Protein AF-A0A419YAN1-F1 (afdb_monomer)

Secondary structure (DSSP, 8-state):
--TTTTS-----HHHHHHHHHHHHHHHHHHHHHHTT-HHHHHHHHHHHHHHHHHHHHHIIIIIS--SSPPPGGG-STT----S--TT-HHHHHTSPP-PPPP------PPPP-

Structure (mmCIF, N/CA/C/O backbone):
data_AF-A0A419YAN1-F1
#
_entry.id   AF-A0A419YAN1-F1
#
loop_
_atom_site.group_PDB
_atom_site.id
_atom_site.type_symbol
_atom_site.label_atom_id
_atom_site.label_alt_id
_atom_site.label_comp_id
_atom_site.label_asym_id
_atom_site.label_entity_id
_atom_site.label_seq_id
_atom_site.pdbx_PDB_ins_code
_atom_site.Cartn_x
_atom_site.Cartn_y
_atom_site.Cartn_z
_atom_site.occupancy
_atom_site.B_iso_or_equiv
_atom_site.auth_seq_id
_atom_site.auth_comp_id
_atom_site.auth_asym_id
_atom_site.auth_atom_id
_atom_site.pdbx_PDB_model_num
ATOM 1 N N . MET A 1 1 ? 15.108 23.636 -4.652 1.00 39.22 1 MET A N 1
ATOM 2 C CA . MET A 1 1 ? 15.690 22.361 -5.129 1.00 39.22 1 MET A CA 1
ATOM 3 C C . MET A 1 1 ? 15.523 21.361 -3.993 1.00 39.22 1 MET A C 1
ATOM 5 O O . MET A 1 1 ? 15.936 21.686 -2.890 1.00 39.22 1 MET A O 1
ATOM 9 N N . SER A 1 2 ? 14.815 20.240 -4.183 1.00 49.81 2 SER A N 1
ATOM 10 C CA . SER A 1 2 ? 14.703 19.228 -3.114 1.00 49.81 2 SER A CA 1
ATOM 11 C C . SER A 1 2 ? 16.080 18.613 -2.871 1.00 49.81 2 SER A C 1
ATOM 13 O O . SER A 1 2 ? 16.741 18.248 -3.840 1.00 49.81 2 SER A O 1
ATOM 15 N N . ALA A 1 3 ? 16.489 18.455 -1.612 1.00 51.53 3 ALA A N 1
ATOM 16 C CA . ALA A 1 3 ? 17.796 17.920 -1.199 1.00 51.53 3 ALA A CA 1
ATOM 17 C C . ALA A 1 3 ? 18.098 16.473 -1.675 1.00 51.53 3 ALA A C 1
ATOM 19 O O . ALA A 1 3 ? 19.141 15.914 -1.355 1.00 51.53 3 ALA A O 1
ATOM 20 N N . HIS A 1 4 ? 17.196 15.858 -2.449 1.00 54.41 4 HIS A N 1
ATOM 21 C CA . HIS A 1 4 ? 17.260 14.479 -2.941 1.00 54.41 4 HIS A CA 1
ATOM 22 C C . HIS A 1 4 ? 16.976 14.356 -4.450 1.00 54.41 4 HIS A C 1
ATOM 24 O O . HIS A 1 4 ? 16.556 13.295 -4.907 1.00 54.41 4 HIS A O 1
ATOM 30 N N . GLY A 1 5 ? 17.166 15.428 -5.233 1.00 53.62 5 GLY A N 1
ATOM 31 C CA . GLY A 1 5 ? 16.824 15.459 -6.666 1.00 53.62 5 GLY A CA 1
ATOM 32 C C . GLY A 1 5 ? 17.448 14.335 -7.511 1.00 53.62 5 GLY A C 1
ATOM 33 O O . GLY A 1 5 ? 16.856 13.915 -8.506 1.00 53.62 5 GLY A O 1
ATOM 34 N N . ASP A 1 6 ? 18.582 13.789 -7.069 1.00 62.28 6 ASP A N 1
ATOM 35 C CA . ASP A 1 6 ? 19.368 12.820 -7.836 1.00 62.28 6 ASP A CA 1
ATOM 36 C C . ASP A 1 6 ? 19.165 11.353 -7.440 1.00 62.28 6 ASP A C 1
ATOM 38 O O . ASP A 1 6 ? 19.697 10.463 -8.112 1.00 62.28 6 ASP A O 1
ATOM 42 N N . HIS A 1 7 ? 18.345 11.060 -6.427 1.00 70.56 7 HIS A N 1
ATOM 43 C CA . HIS A 1 7 ? 18.064 9.684 -6.018 1.00 70.56 7 HIS A CA 1
ATOM 44 C C . HIS A 1 7 ? 16.669 9.233 -6.458 1.00 70.56 7 HIS A C 1
ATOM 46 O O . HIS A 1 7 ? 15.656 9.881 -6.203 1.00 70.56 7 HIS A O 1
ATOM 52 N N . ASP A 1 8 ? 16.597 8.078 -7.122 1.00 79.38 8 ASP A N 1
ATOM 53 C CA . ASP A 1 8 ? 15.321 7.429 -7.433 1.00 79.38 8 ASP A CA 1
ATOM 54 C C . ASP A 1 8 ? 14.769 6.718 -6.187 1.00 79.38 8 ASP A C 1
ATOM 56 O O . ASP A 1 8 ? 14.869 5.499 -6.031 1.00 79.38 8 ASP A O 1
ATOM 60 N N . MET A 1 9 ? 14.163 7.509 -5.305 1.00 67.00 9 MET A N 1
ATOM 61 C CA . MET A 1 9 ? 13.691 7.112 -3.973 1.00 67.00 9 MET A CA 1
ATOM 62 C C . MET A 1 9 ? 12.421 6.237 -3.977 1.00 67.00 9 MET A C 1
ATOM 64 O O . MET A 1 9 ? 11.799 6.030 -2.942 1.00 67.00 9 MET A O 1
ATOM 68 N N . GLY A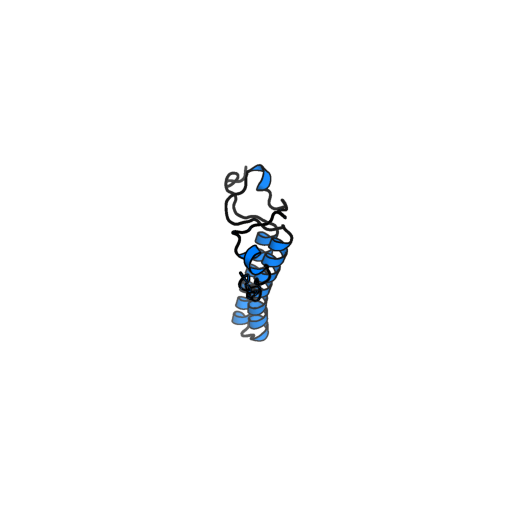 1 10 ? 11.977 5.718 -5.129 1.00 71.88 10 GLY A N 1
ATOM 69 C CA . GLY A 1 10 ? 10.797 4.840 -5.183 1.00 71.88 10 GLY A CA 1
ATOM 70 C C . GLY A 1 10 ? 9.464 5.535 -4.890 1.00 71.88 10 GLY A C 1
ATOM 71 O O . GLY A 1 10 ? 8.442 4.859 -4.763 1.00 71.88 10 GLY A O 1
ATOM 72 N N . HIS A 1 11 ? 9.453 6.871 -4.864 1.00 87.62 11 HIS A N 1
ATOM 73 C CA . HIS A 1 11 ? 8.251 7.698 -4.873 1.00 87.62 11 HIS A CA 1
ATOM 74 C C . HIS A 1 11 ? 7.456 7.406 -6.144 1.00 87.62 11 HIS A C 1
ATOM 76 O O . HIS A 1 11 ? 7.713 7.968 -7.201 1.00 87.62 11 HIS A O 1
ATOM 82 N N . THR A 1 12 ? 6.518 6.478 -6.054 1.00 94.38 12 THR A N 1
ATOM 83 C CA . THR A 1 12 ? 5.585 6.092 -7.113 1.00 94.38 12 THR A CA 1
ATOM 84 C C . THR A 1 12 ? 4.176 6.239 -6.563 1.00 94.38 12 THR A C 1
ATOM 86 O O . THR A 1 12 ? 4.005 6.276 -5.343 1.00 94.38 12 THR A O 1
ATOM 89 N N . VAL A 1 13 ? 3.160 6.319 -7.421 1.00 96.19 13 VAL A N 1
ATOM 90 C CA . VAL A 1 13 ? 1.763 6.309 -6.953 1.00 96.19 13 VAL A CA 1
ATOM 91 C C . VAL A 1 13 ? 1.507 5.060 -6.100 1.00 96.19 13 VAL A C 1
ATOM 93 O O . VAL A 1 13 ? 1.024 5.186 -4.980 1.00 96.19 13 VAL A O 1
ATOM 96 N N . ALA A 1 14 ? 1.931 3.877 -6.564 1.00 96.12 14 ALA A N 1
ATOM 97 C CA . ALA A 1 14 ? 1.804 2.630 -5.807 1.00 96.12 14 ALA A CA 1
ATOM 98 C C . ALA A 1 14 ? 2.497 2.689 -4.432 1.00 96.12 14 ALA A C 1
ATOM 100 O O . ALA A 1 14 ? 1.923 2.255 -3.431 1.00 96.12 14 ALA A O 1
ATOM 101 N N . GLY A 1 15 ? 3.713 3.245 -4.384 1.00 94.38 15 GLY A N 1
ATOM 102 C CA . GLY A 1 15 ? 4.490 3.398 -3.155 1.00 94.38 15 GLY A CA 1
ATOM 103 C C . GLY A 1 15 ? 3.836 4.354 -2.159 1.00 94.38 15 GLY A C 1
ATOM 104 O O . GLY A 1 15 ? 3.654 3.991 -1.003 1.00 94.38 15 GLY A O 1
ATOM 105 N N . TRP A 1 16 ? 3.415 5.543 -2.601 1.00 96.31 16 TRP A N 1
ATOM 106 C CA . TRP A 1 16 ? 2.752 6.521 -1.731 1.00 96.31 16 TRP A CA 1
ATOM 107 C C . TRP A 1 16 ? 1.410 6.020 -1.199 1.00 96.31 16 TRP A C 1
ATOM 109 O O . TRP A 1 16 ? 1.136 6.175 -0.010 1.00 96.31 16 TRP A O 1
ATOM 119 N N . THR A 1 17 ? 0.598 5.381 -2.046 1.00 97.12 17 THR A N 1
ATOM 120 C CA . THR A 1 17 ? -0.660 4.764 -1.611 1.00 97.12 17 THR A CA 1
ATOM 121 C C . THR A 1 17 ? -0.406 3.664 -0.581 1.00 97.12 17 THR A C 1
ATOM 123 O O . THR A 1 17 ? -1.072 3.637 0.450 1.00 97.12 17 THR A O 1
ATOM 126 N N . GLY A 1 18 ? 0.588 2.804 -0.818 1.00 96.62 18 GLY A N 1
ATOM 127 C CA . GLY A 1 18 ? 0.983 1.756 0.125 1.00 96.62 18 GLY A CA 1
ATOM 128 C C . GLY A 1 18 ? 1.417 2.296 1.476 1.00 96.62 18 GLY A C 1
ATOM 129 O O . GLY A 1 18 ? 0.921 1.845 2.503 1.00 96.62 18 GLY A O 1
ATOM 130 N N . SER A 1 19 ? 2.294 3.301 1.479 1.00 96.75 19 SER A N 1
ATOM 131 C CA . SER A 1 19 ? 2.759 3.943 2.709 1.00 96.75 19 SER A CA 1
ATOM 132 C C . SER A 1 19 ? 1.615 4.589 3.484 1.00 96.75 19 SER A C 1
ATOM 134 O O . SER A 1 19 ? 1.531 4.407 4.694 1.00 96.75 19 SER A O 1
ATOM 136 N N . ALA A 1 20 ? 0.704 5.297 2.808 1.00 97.75 20 ALA A N 1
ATOM 137 C CA . ALA A 1 20 ? -0.454 5.903 3.461 1.00 97.75 20 ALA A CA 1
ATOM 138 C C . ALA A 1 20 ? -1.358 4.844 4.113 1.00 97.75 20 ALA A C 1
ATOM 140 O O . ALA A 1 20 ? -1.726 4.979 5.278 1.00 97.75 20 ALA A O 1
ATOM 141 N N . LEU A 1 21 ? -1.662 3.759 3.395 1.00 98.44 21 LEU A N 1
ATOM 142 C CA . LEU A 1 21 ? -2.462 2.655 3.928 1.00 98.44 21 LEU A CA 1
ATOM 143 C C . LEU A 1 21 ? -1.743 1.908 5.060 1.00 98.44 21 LEU A C 1
ATOM 145 O O . LEU A 1 21 ? -2.383 1.538 6.038 1.00 98.44 21 LEU A O 1
ATOM 149 N N . GLY A 1 22 ? -0.425 1.725 4.967 1.00 98.31 22 GLY A N 1
ATOM 150 C CA . GLY A 1 22 ? 0.384 1.112 6.021 1.00 98.31 22 GLY A CA 1
ATOM 151 C C . GLY A 1 22 ? 0.425 1.952 7.299 1.00 98.31 22 GLY A C 1
ATOM 152 O O . GLY A 1 22 ? 0.282 1.411 8.394 1.00 98.31 22 GLY A O 1
ATOM 153 N N . ILE A 1 23 ? 0.543 3.277 7.167 1.00 98.69 23 ILE A N 1
ATOM 154 C CA . ILE A 1 23 ? 0.435 4.213 8.295 1.00 98.69 23 ILE A CA 1
ATOM 155 C C . ILE A 1 23 ? -0.949 4.103 8.933 1.00 98.69 23 ILE A C 1
ATOM 157 O O . ILE A 1 23 ? -1.043 3.944 10.147 1.00 98.69 23 ILE A O 1
ATOM 161 N N . LEU A 1 24 ? -2.020 4.129 8.132 1.00 98.81 24 LEU A N 1
ATOM 162 C CA . LEU A 1 24 ? -3.380 3.953 8.645 1.00 98.81 24 LEU A CA 1
ATOM 163 C C . LEU A 1 24 ? -3.540 2.608 9.362 1.00 98.81 24 LEU A C 1
ATOM 165 O O . LEU A 1 24 ? -4.072 2.584 10.464 1.00 98.81 24 LEU A O 1
ATOM 169 N N . ALA A 1 25 ? -3.017 1.514 8.804 1.00 98.69 25 ALA A N 1
ATOM 170 C CA . ALA A 1 25 ? -3.062 0.196 9.433 1.00 98.69 25 ALA A CA 1
ATOM 171 C C . ALA A 1 25 ? -2.401 0.198 10.820 1.00 98.69 25 ALA A C 1
ATOM 173 O O . ALA A 1 25 ? -3.004 -0.259 11.793 1.00 98.69 25 ALA A O 1
ATOM 174 N N . ALA A 1 26 ? -1.197 0.768 10.928 1.00 98.75 26 ALA A N 1
ATOM 175 C CA . ALA A 1 26 ? -0.473 0.873 12.192 1.00 98.75 26 ALA A CA 1
ATOM 176 C C . ALA A 1 26 ? -1.203 1.765 13.210 1.00 98.75 26 ALA A C 1
ATOM 178 O O . ALA A 1 26 ? -1.347 1.381 14.371 1.00 98.75 26 ALA A O 1
ATOM 179 N N . LEU A 1 27 ? -1.706 2.926 12.776 1.00 98.81 27 LEU A N 1
ATOM 180 C CA . LEU A 1 27 ? -2.457 3.846 13.632 1.00 98.81 27 LEU A CA 1
ATOM 181 C C . LEU A 1 27 ? -3.760 3.215 14.131 1.00 98.81 27 LEU A C 1
ATOM 183 O O . LEU A 1 27 ? -4.064 3.302 15.318 1.00 98.81 27 LEU A O 1
ATOM 187 N N . THR A 1 28 ? -4.511 2.542 13.257 1.00 98.75 28 THR A N 1
ATOM 188 C CA . THR A 1 28 ? -5.750 1.850 13.629 1.00 98.75 28 THR A CA 1
ATOM 189 C C . THR A 1 28 ? -5.472 0.700 14.596 1.00 98.75 28 THR A C 1
ATOM 191 O O . THR A 1 28 ? -6.163 0.582 15.604 1.00 98.75 28 THR A O 1
ATOM 194 N N . ALA A 1 29 ? -4.434 -0.108 14.357 1.00 98.62 29 ALA A N 1
ATOM 195 C CA . ALA A 1 29 ? -4.053 -1.177 15.279 1.00 98.62 29 ALA A CA 1
ATOM 196 C C . ALA A 1 29 ? -3.640 -0.623 16.656 1.00 98.62 29 ALA A C 1
ATOM 198 O O . ALA A 1 29 ? -4.127 -1.098 17.682 1.00 98.62 29 ALA A O 1
ATOM 199 N N . GLY A 1 30 ? -2.806 0.424 16.683 1.00 98.62 30 GLY A N 1
ATOM 200 C CA . GLY A 1 30 ? -2.403 1.105 17.916 1.00 98.62 30 GLY A CA 1
ATOM 201 C C . GLY A 1 30 ? -3.590 1.696 18.679 1.00 98.62 30 GLY A C 1
ATOM 202 O O . GLY A 1 30 ? -3.685 1.534 19.894 1.00 98.62 30 GLY A O 1
ATOM 203 N N . LEU A 1 31 ? -4.547 2.300 17.969 1.00 98.81 31 LEU A N 1
ATOM 204 C CA . LEU A 1 31 ? -5.789 2.795 18.562 1.00 98.81 31 LEU A CA 1
ATOM 205 C C . LEU A 1 31 ? -6.617 1.661 19.181 1.00 98.81 31 LEU A C 1
ATOM 20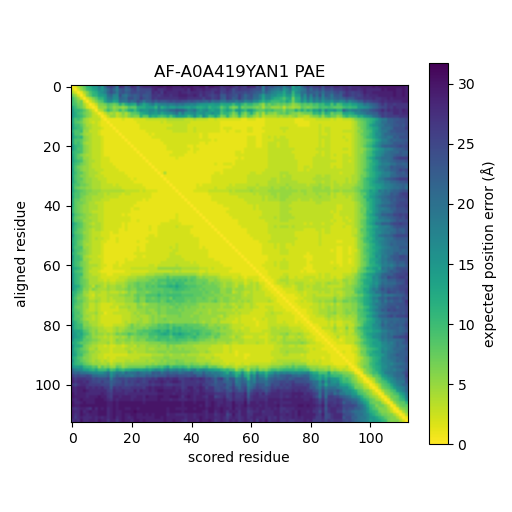7 O O . LEU A 1 31 ? -7.153 1.822 20.274 1.00 98.81 31 LEU A O 1
ATOM 211 N N . GLY A 1 32 ? -6.686 0.500 18.525 1.00 98.69 32 GLY A N 1
ATOM 212 C CA . GLY A 1 32 ? -7.352 -0.683 19.070 1.00 98.69 32 GLY A CA 1
ATOM 213 C C . GLY A 1 32 ? -6.745 -1.155 20.390 1.00 98.69 32 GLY A C 1
ATOM 214 O O . GLY A 1 32 ? -7.489 -1.508 21.302 1.00 98.69 32 GLY A O 1
ATOM 215 N N . LEU A 1 33 ? -5.417 -1.087 20.528 1.00 98.62 33 LEU A N 1
ATOM 216 C CA . LEU A 1 33 ? -4.732 -1.394 21.787 1.00 98.62 33 LEU A CA 1
ATOM 217 C C . LEU A 1 33 ? -5.069 -0.376 22.885 1.00 98.62 33 LEU A C 1
ATOM 219 O O . LEU A 1 33 ? -5.422 -0.780 23.988 1.00 98.62 33 LEU A O 1
ATOM 223 N N . ILE A 1 34 ? -5.014 0.925 22.577 1.00 98.69 34 ILE A N 1
ATOM 224 C CA . ILE A 1 34 ? -5.322 2.005 23.536 1.00 98.69 34 ILE A CA 1
ATOM 225 C C . ILE A 1 34 ? -6.762 1.894 24.053 1.00 98.69 34 ILE A C 1
ATOM 227 O O . ILE A 1 34 ? -7.015 2.094 25.237 1.00 98.69 34 ILE A O 1
ATOM 231 N N . LEU A 1 35 ? -7.704 1.554 23.171 1.00 98.56 35 LEU A N 1
ATOM 232 C CA . LEU A 1 35 ? -9.121 1.414 23.507 1.00 98.56 35 LEU A CA 1
ATOM 233 C C . LEU A 1 35 ? -9.489 0.035 24.080 1.00 98.56 35 LEU A C 1
ATOM 235 O O . LEU A 1 35 ? -10.666 -0.199 24.344 1.00 98.56 35 LEU A O 1
ATOM 239 N N . ALA A 1 36 ? -8.530 -0.892 24.211 1.00 98.19 36 ALA A N 1
ATOM 240 C CA . ALA A 1 36 ? -8.780 -2.302 24.529 1.00 98.19 36 ALA A CA 1
ATOM 241 C C . ALA A 1 36 ? -9.877 -2.941 23.643 1.00 98.19 36 ALA A C 1
ATOM 243 O O . ALA A 1 36 ? -10.682 -3.756 24.091 1.00 98.19 36 ALA A O 1
ATOM 244 N N . SER A 1 37 ? -9.917 -2.561 22.362 1.00 98.56 37 SER A N 1
ATOM 245 C CA . SER A 1 37 ? -10.934 -2.991 21.404 1.00 98.56 37 SER A CA 1
ATOM 246 C C . SER A 1 37 ? -10.369 -3.999 20.409 1.00 98.56 37 SER A C 1
ATOM 248 O O . SER A 1 37 ? -9.636 -3.648 19.480 1.00 98.56 37 SER A O 1
ATOM 250 N N . THR A 1 38 ? -10.781 -5.262 20.552 1.00 98.56 38 THR A N 1
ATOM 251 C CA . THR A 1 38 ? -10.425 -6.337 19.613 1.00 98.56 38 THR A CA 1
ATOM 252 C C . THR A 1 38 ? -10.888 -6.023 18.191 1.00 98.56 38 THR A C 1
ATOM 254 O O . THR A 1 38 ? -10.153 -6.276 17.242 1.00 98.56 38 THR A O 1
ATOM 257 N N . ALA A 1 39 ? -12.072 -5.426 18.025 1.00 98.62 39 ALA A N 1
ATOM 258 C CA . ALA A 1 39 ? -12.610 -5.092 16.707 1.00 98.62 39 ALA A CA 1
ATOM 259 C C . ALA A 1 39 ? -11.737 -4.061 15.971 1.00 98.62 39 ALA A C 1
ATOM 261 O O . ALA A 1 39 ? -11.384 -4.267 14.810 1.00 98.62 39 ALA A O 1
ATOM 262 N N . VAL A 1 40 ? -11.339 -2.979 16.653 1.00 98.56 40 VAL A N 1
ATOM 263 C CA . VAL A 1 40 ? -10.480 -1.937 16.063 1.00 98.56 40 VAL A CA 1
ATOM 264 C C . VAL A 1 40 ? -9.081 -2.487 15.775 1.00 98.56 40 VAL A C 1
ATOM 266 O O . VAL A 1 40 ? -8.521 -2.220 14.712 1.00 98.56 40 VAL A O 1
ATOM 269 N N . LEU A 1 41 ? -8.540 -3.316 16.672 1.00 98.62 41 LEU A N 1
ATOM 270 C CA . LEU A 1 41 ? -7.252 -3.973 16.458 1.00 98.62 41 LEU A CA 1
ATOM 271 C C . LEU A 1 41 ? -7.271 -4.867 15.209 1.00 98.62 41 LEU A C 1
ATOM 273 O O . LEU A 1 41 ? -6.394 -4.744 14.353 1.00 98.62 41 LEU A O 1
ATOM 277 N N . LEU A 1 42 ? -8.285 -5.727 15.071 1.00 98.69 42 LEU A N 1
ATOM 278 C CA . LEU A 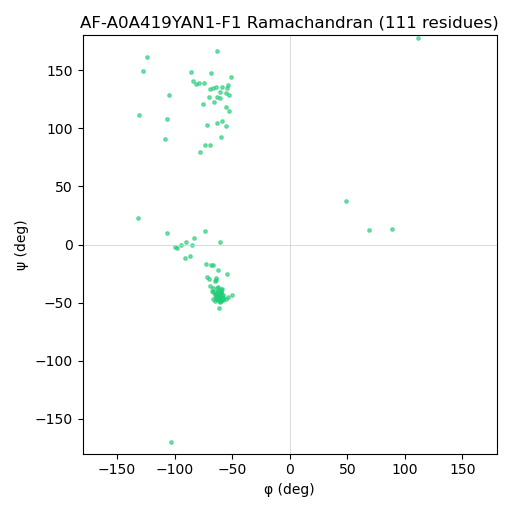1 42 ? -8.438 -6.600 13.905 1.00 98.69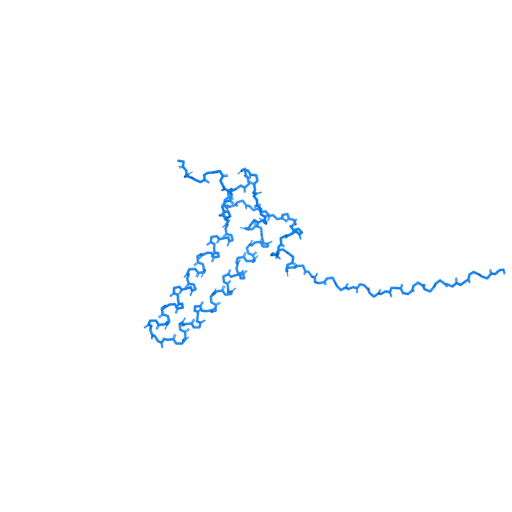 42 LEU A CA 1
ATOM 279 C C . LEU A 1 42 ? -8.623 -5.802 12.610 1.00 98.69 42 LEU A C 1
ATOM 281 O O . LEU A 1 42 ? -8.069 -6.192 11.584 1.00 98.69 42 LEU A O 1
ATOM 285 N N . ALA A 1 43 ? -9.332 -4.669 12.649 1.00 98.56 43 ALA A N 1
ATOM 286 C CA . ALA A 1 43 ? -9.459 -3.784 11.494 1.00 98.56 43 ALA A CA 1
ATOM 287 C C . ALA A 1 43 ? -8.095 -3.232 11.040 1.00 98.56 43 ALA A C 1
ATOM 289 O O . ALA A 1 43 ? -7.780 -3.274 9.851 1.00 98.56 43 ALA A O 1
ATOM 290 N N . GLY A 1 44 ? -7.252 -2.780 11.977 1.00 98.50 44 GLY A N 1
ATOM 291 C CA . GLY A 1 44 ? -5.889 -2.335 11.669 1.00 98.50 44 GLY A CA 1
ATOM 292 C C . GLY A 1 44 ? -5.017 -3.457 11.098 1.00 98.50 44 GLY A C 1
ATOM 293 O O . GLY A 1 44 ? -4.348 -3.271 10.081 1.00 98.50 44 GLY A O 1
ATOM 294 N N . LEU A 1 45 ? -5.086 -4.652 11.693 1.00 98.62 45 LEU A N 1
ATOM 295 C CA . LEU A 1 45 ? -4.362 -5.831 11.209 1.00 98.62 45 LEU A CA 1
ATOM 296 C C . LEU A 1 45 ? -4.813 -6.268 9.811 1.00 98.62 45 LEU A C 1
ATOM 298 O O . LEU A 1 45 ? -3.970 -6.652 9.007 1.00 98.62 45 LEU A O 1
ATOM 302 N N . ALA A 1 46 ? -6.106 -6.178 9.493 1.00 98.56 46 ALA A N 1
ATOM 303 C CA . ALA A 1 46 ? -6.640 -6.483 8.165 1.00 98.56 46 ALA A CA 1
ATOM 304 C C . ALA A 1 46 ? -6.273 -5.418 7.114 1.00 98.56 46 ALA A C 1
ATOM 306 O O . ALA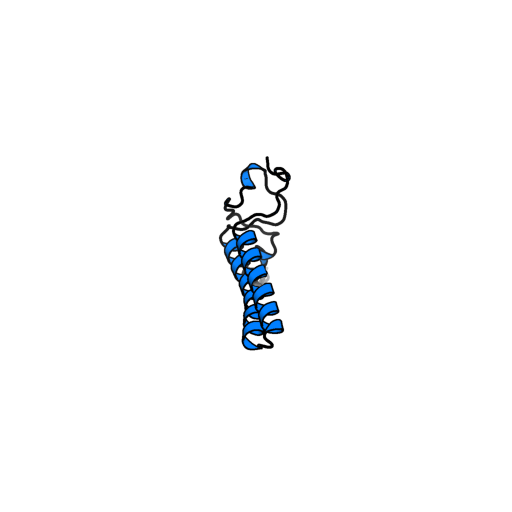 A 1 46 ? -6.128 -5.721 5.924 1.00 98.56 46 ALA A O 1
ATOM 307 N N . LEU A 1 47 ? -6.075 -4.166 7.534 1.00 98.38 47 LEU A N 1
ATOM 308 C CA . LEU A 1 47 ? -5.692 -3.083 6.633 1.00 98.38 47 LEU A CA 1
ATOM 309 C C . LEU A 1 47 ? -4.252 -3.237 6.115 1.00 98.38 47 LEU A C 1
ATOM 311 O O . LEU A 1 47 ? -3.973 -2.863 4.978 1.00 98.38 47 LEU A O 1
ATOM 315 N N . ALA A 1 48 ? -3.353 -3.856 6.885 1.00 98.06 48 ALA A N 1
ATOM 316 C CA . ALA A 1 48 ? -1.967 -4.098 6.474 1.00 98.06 48 ALA A CA 1
ATOM 317 C C . ALA A 1 48 ? -1.819 -4.993 5.215 1.00 98.06 48 ALA A C 1
ATOM 319 O O . ALA A 1 48 ? -1.206 -4.543 4.243 1.00 98.06 48 ALA A O 1
ATOM 320 N N . PRO A 1 49 ? -2.384 -6.218 5.144 1.00 98.44 49 PRO A N 1
ATOM 321 C CA . PRO A 1 49 ? -2.356 -7.009 3.915 1.00 98.44 49 PRO A CA 1
ATOM 322 C C . PRO A 1 49 ? -3.152 -6.337 2.789 1.00 98.44 49 PRO A C 1
ATOM 324 O O . PRO A 1 49 ? -2.754 -6.423 1.629 1.00 98.44 49 PRO A O 1
ATOM 327 N N . THR A 1 50 ? -4.218 -5.596 3.111 1.00 98.31 50 THR A N 1
ATOM 328 C CA . THR A 1 50 ? -4.956 -4.797 2.119 1.00 98.31 50 THR A CA 1
ATOM 329 C C . THR A 1 50 ? -4.058 -3.738 1.472 1.00 98.31 50 THR A C 1
ATOM 331 O O . THR A 1 50 ? -4.071 -3.592 0.251 1.00 98.31 50 THR A O 1
ATOM 334 N N . ALA A 1 51 ? -3.219 -3.050 2.253 1.00 98.12 51 ALA A N 1
ATOM 335 C CA . ALA A 1 51 ? -2.231 -2.103 1.740 1.00 98.12 51 ALA A CA 1
ATOM 336 C C . ALA A 1 51 ? -1.265 -2.778 0.756 1.00 98.12 51 ALA A C 1
ATOM 338 O O . ALA A 1 51 ? -1.053 -2.269 -0.345 1.00 98.12 51 ALA A O 1
ATOM 339 N N . ALA A 1 52 ? -0.744 -3.956 1.116 1.00 97.38 52 ALA A N 1
ATOM 340 C CA . ALA A 1 52 ? 0.140 -4.729 0.247 1.00 97.38 52 ALA A CA 1
ATOM 341 C C . ALA A 1 52 ? -0.546 -5.115 -1.076 1.00 97.38 52 ALA A C 1
ATOM 343 O O . ALA A 1 52 ? 0.047 -4.945 -2.143 1.00 97.38 52 ALA A O 1
ATOM 344 N N . LEU A 1 53 ? -1.805 -5.566 -1.026 1.00 98.25 53 LEU A N 1
ATOM 345 C CA . LEU A 1 53 ? -2.593 -5.902 -2.216 1.00 98.25 53 LEU A CA 1
ATOM 346 C C . LEU A 1 53 ? -2.851 -4.678 -3.102 1.00 98.25 53 LEU A C 1
ATOM 348 O O . LEU A 1 53 ? -2.638 -4.748 -4.311 1.00 98.25 53 LEU A O 1
ATOM 352 N N . VAL A 1 54 ? -3.258 -3.543 -2.526 1.00 98.31 54 VAL A N 1
ATOM 353 C CA . VAL A 1 54 ? -3.489 -2.299 -3.280 1.00 98.31 54 VAL A CA 1
ATOM 354 C C . VAL A 1 54 ? -2.201 -1.828 -3.953 1.00 98.31 54 VAL A C 1
ATOM 356 O O . VAL A 1 54 ? -2.202 -1.532 -5.148 1.00 98.31 54 VAL A O 1
ATOM 359 N N . THR A 1 55 ? -1.082 -1.805 -3.226 1.00 97.06 55 THR A N 1
ATOM 360 C CA . THR A 1 55 ? 0.227 -1.458 -3.792 1.00 97.06 55 THR A CA 1
ATOM 361 C C . THR A 1 55 ? 0.629 -2.410 -4.908 1.00 97.06 55 THR A C 1
ATOM 363 O O . THR A 1 55 ? 1.118 -1.959 -5.944 1.00 97.06 55 THR A O 1
ATOM 366 N N . TRP A 1 56 ? 0.400 -3.710 -4.733 1.00 96.62 56 TRP A N 1
ATOM 367 C CA . TRP A 1 56 ? 0.707 -4.711 -5.746 1.00 96.62 56 TRP A CA 1
ATOM 368 C C . TRP A 1 56 ? -0.132 -4.519 -7.013 1.00 96.62 56 TRP A C 1
ATOM 370 O O . TRP A 1 56 ? 0.429 -4.449 -8.104 1.00 96.62 56 TRP A O 1
ATOM 380 N N . LEU A 1 57 ? -1.446 -4.324 -6.894 1.00 97.50 57 LEU A N 1
ATOM 381 C CA . LEU A 1 57 ? -2.327 -4.059 -8.038 1.00 97.50 57 LEU A CA 1
ATOM 382 C C . LEU A 1 57 ? -1.968 -2.751 -8.758 1.00 97.50 57 LEU A C 1
ATOM 384 O O . LEU A 1 57 ? -1.935 -2.696 -9.990 1.00 97.50 57 LEU A O 1
ATOM 388 N N . LEU A 1 58 ? -1.640 -1.694 -8.011 1.00 96.94 58 LEU A N 1
ATOM 389 C CA . LEU A 1 58 ? -1.142 -0.449 -8.597 1.00 96.94 58 LEU A CA 1
ATOM 390 C C . LEU A 1 58 ? 0.175 -0.683 -9.343 1.00 96.94 58 LEU A C 1
ATOM 392 O O . LEU A 1 58 ? 0.338 -0.214 -10.467 1.00 96.94 58 LEU A O 1
ATOM 396 N N . HIS A 1 59 ? 1.092 -1.458 -8.769 1.00 95.31 59 HIS A N 1
ATOM 397 C CA . HIS A 1 59 ? 2.330 -1.835 -9.438 1.00 95.31 59 HIS A CA 1
ATOM 398 C C . HIS A 1 59 ? 2.067 -2.596 -10.749 1.00 95.31 59 HIS A C 1
ATOM 400 O O . HIS A 1 59 ? 2.592 -2.196 -11.785 1.00 95.31 59 HIS A O 1
ATOM 406 N N . LEU A 1 60 ? 1.188 -3.605 -10.743 1.00 95.00 60 LEU A N 1
ATOM 407 C CA . LEU A 1 60 ? 0.826 -4.379 -11.940 1.00 95.00 60 LEU A CA 1
ATOM 408 C C . LEU A 1 60 ? 0.131 -3.539 -13.024 1.00 95.00 60 LEU A C 1
ATOM 410 O O . LEU A 1 60 ? 0.301 -3.798 -14.212 1.00 95.00 60 LEU A O 1
ATOM 414 N N . THR A 1 61 ? -0.620 -2.503 -12.642 1.00 95.75 61 THR A N 1
ATOM 415 C CA . THR A 1 61 ? -1.246 -1.556 -13.591 1.00 95.75 61 THR A CA 1
ATOM 416 C C . THR A 1 61 ? -0.300 -0.439 -14.060 1.00 95.75 61 THR A C 1
ATOM 418 O O . THR A 1 61 ? -0.700 0.464 -14.810 1.00 95.75 61 THR A O 1
ATOM 421 N N . GLY A 1 62 ? 0.968 -0.529 -13.655 1.00 95.12 62 GLY A N 1
ATOM 422 C CA . GLY A 1 62 ? 2.078 0.305 -14.093 1.00 95.12 62 GLY A CA 1
ATOM 423 C C . GLY A 1 62 ? 2.287 1.577 -13.287 1.00 95.12 62 GLY A C 1
ATOM 424 O O . GLY A 1 62 ? 3.008 2.463 -13.723 1.00 95.12 62 GLY A O 1
ATOM 425 N N . TRP A 1 63 ? 1.657 1.700 -12.122 1.00 96.31 63 TRP A N 1
ATOM 426 C CA . TRP A 1 63 ? 1.826 2.834 -11.208 1.00 96.31 63 TRP A CA 1
ATOM 427 C C . TRP A 1 63 ? 2.944 2.641 -10.180 1.00 96.31 63 TRP A C 1
ATOM 429 O O . TRP A 1 63 ? 3.130 3.490 -9.305 1.00 96.31 63 TRP A O 1
ATOM 439 N N . GLY A 1 64 ? 3.653 1.516 -10.250 1.00 93.69 64 GLY A N 1
ATOM 440 C CA . GLY A 1 64 ? 4.859 1.249 -9.477 1.00 93.69 64 GLY A CA 1
ATOM 441 C C . GLY A 1 64 ? 6.117 1.394 -10.328 1.00 93.69 64 GLY A C 1
ATOM 442 O O . GLY A 1 64 ? 6.070 1.858 -11.463 1.00 93.69 64 GLY A O 1
ATOM 443 N N . LYS A 1 65 ? 7.254 0.970 -9.772 1.00 90.69 65 LYS A N 1
ATOM 444 C CA . LYS A 1 65 ? 8.512 0.844 -10.513 1.00 90.69 65 LYS A CA 1
ATOM 445 C C . LYS A 1 65 ? 9.108 -0.555 -10.339 1.00 90.69 65 LYS A C 1
ATOM 447 O O . LYS A 1 65 ? 8.908 -1.141 -9.270 1.00 90.69 65 LYS A O 1
ATOM 452 N N . PRO A 1 66 ? 9.844 -1.082 -11.331 1.00 88.38 66 PRO A N 1
ATOM 453 C CA . PRO A 1 66 ? 10.642 -2.286 -11.140 1.00 88.38 66 PRO A CA 1
ATOM 454 C C . PRO A 1 66 ? 11.742 -2.070 -10.092 1.00 88.38 66 PRO A C 1
ATOM 456 O O . PRO A 1 66 ? 12.063 -0.946 -9.702 1.00 88.38 66 PRO A O 1
ATOM 459 N N . THR A 1 67 ? 12.337 -3.170 -9.636 1.00 84.31 67 THR A N 1
ATOM 460 C CA . THR A 1 67 ? 13.518 -3.138 -8.768 1.00 84.31 67 THR A CA 1
ATOM 461 C C . THR A 1 67 ? 14.683 -2.444 -9.475 1.00 84.31 67 THR A C 1
ATOM 463 O O . THR A 1 67 ? 15.007 -2.801 -10.606 1.00 84.31 67 THR A O 1
ATOM 466 N N . GLY A 1 68 ? 15.330 -1.499 -8.790 1.00 84.50 68 GLY A N 1
ATOM 467 C CA . GLY A 1 68 ? 16.484 -0.756 -9.301 1.00 84.50 68 GLY A CA 1
ATOM 468 C C . GLY A 1 68 ? 16.213 0.734 -9.568 1.00 84.50 68 GLY A C 1
ATOM 469 O O . GLY A 1 68 ? 15.103 1.233 -9.337 1.00 84.50 68 GLY A O 1
ATOM 470 N N . PRO A 1 69 ? 17.250 1.476 -9.991 1.00 85.31 69 PRO A N 1
ATOM 471 C CA . PRO A 1 69 ? 17.150 2.894 -10.311 1.00 85.31 69 PRO A CA 1
ATOM 472 C C . PRO A 1 69 ? 16.599 3.135 -11.725 1.00 85.31 69 PRO A C 1
ATOM 474 O O . PRO A 1 69 ? 17.009 2.496 -12.691 1.00 85.31 69 PRO A O 1
ATOM 477 N N . ARG A 1 70 ? 15.709 4.121 -11.859 1.00 86.12 70 ARG A N 1
ATOM 478 C CA . ARG A 1 70 ? 15.210 4.637 -13.137 1.00 86.12 70 ARG A CA 1
ATOM 479 C C . ARG A 1 70 ? 16.135 5.720 -13.715 1.00 86.12 70 ARG A C 1
ATOM 481 O O . ARG A 1 70 ? 16.703 6.518 -12.951 1.00 86.12 70 ARG A O 1
ATOM 488 N N . PRO A 1 71 ? 16.218 5.829 -15.055 1.00 87.19 71 PRO A N 1
ATOM 489 C CA . PRO A 1 71 ? 16.749 7.011 -15.729 1.00 87.19 71 PRO A CA 1
ATOM 490 C C . PRO A 1 71 ? 16.084 8.298 -15.211 1.00 87.19 71 PRO A C 1
ATOM 492 O O . PRO A 1 71 ? 14.882 8.265 -14.936 1.00 87.19 71 PRO A O 1
ATOM 495 N N . PRO A 1 72 ? 16.801 9.435 -15.102 1.00 86.44 72 PRO A N 1
ATOM 496 C CA . PRO A 1 72 ? 16.275 10.666 -14.498 1.00 86.44 72 PRO A CA 1
ATOM 497 C C . PRO A 1 72 ? 14.909 11.121 -15.028 1.00 86.44 72 PRO A C 1
ATOM 499 O O . PRO A 1 72 ? 14.015 11.425 -14.241 1.00 86.44 72 PRO A O 1
ATOM 502 N N . HIS A 1 73 ? 14.700 11.067 -16.346 1.00 85.00 73 HIS A N 1
ATOM 503 C CA . HIS A 1 73 ? 13.439 11.464 -16.987 1.00 85.00 73 HIS A CA 1
ATOM 504 C C . HIS A 1 73 ? 12.246 10.549 -16.644 1.00 85.00 73 HIS A C 1
ATOM 506 O O . HIS A 1 73 ? 11.097 10.952 -16.798 1.00 85.00 73 HIS A O 1
ATOM 512 N N . LEU A 1 74 ? 12.498 9.336 -16.138 1.00 88.12 74 LEU A N 1
ATOM 513 C CA . LEU A 1 74 ? 11.466 8.391 -15.705 1.00 88.12 74 LEU A CA 1
ATOM 514 C C . LEU A 1 74 ? 11.217 8.423 -14.195 1.00 88.12 74 LEU A C 1
ATOM 516 O O . LEU A 1 74 ? 10.323 7.723 -13.735 1.00 88.12 74 LEU A O 1
ATOM 520 N N . ARG A 1 75 ? 11.954 9.225 -13.415 1.00 88.19 75 ARG A N 1
ATOM 521 C CA . ARG A 1 75 ? 11.798 9.329 -11.952 1.00 88.19 75 ARG A CA 1
ATOM 522 C C . ARG A 1 75 ? 10.551 10.065 -11.439 1.00 88.19 75 ARG A C 1
ATOM 524 O O . ARG A 1 75 ? 10.247 9.850 -10.263 1.00 88.19 75 ARG A O 1
ATOM 531 N N . PRO A 1 76 ? 9.799 10.880 -12.217 1.00 89.12 76 PRO A N 1
ATOM 532 C CA . PRO A 1 76 ? 8.564 11.464 -11.707 1.00 89.12 76 PRO A CA 1
ATOM 533 C C . PRO A 1 76 ? 7.619 10.393 -11.146 1.00 89.12 76 PRO A C 1
ATOM 535 O O . PRO A 1 76 ? 7.434 9.315 -11.715 1.00 89.12 76 PRO A O 1
ATOM 538 N N . TRP A 1 77 ? 7.007 10.685 -10.000 1.00 89.25 77 TRP A N 1
ATOM 539 C CA . TRP A 1 77 ? 6.230 9.692 -9.250 1.00 89.25 77 TRP A CA 1
ATOM 540 C C . TRP A 1 77 ? 4.932 9.257 -9.937 1.00 89.25 77 TRP A C 1
ATOM 542 O O . TRP A 1 77 ? 4.379 8.211 -9.605 1.00 89.25 77 TRP A O 1
ATOM 552 N N . ARG A 1 78 ? 4.474 10.049 -10.913 1.00 91.81 78 ARG A N 1
ATOM 553 C CA . ARG A 1 78 ? 3.307 9.779 -11.763 1.00 91.81 78 ARG A CA 1
ATOM 554 C C . ARG A 1 78 ? 3.664 9.110 -13.094 1.00 91.81 78 ARG A C 1
ATOM 556 O O . ARG A 1 78 ? 2.764 8.847 -13.886 1.00 91.81 78 ARG A O 1
ATOM 563 N N . THR A 1 79 ? 4.944 8.853 -13.365 1.00 91.94 79 THR A N 1
ATOM 564 C CA . THR A 1 79 ? 5.353 8.128 -14.572 1.00 91.94 79 THR A CA 1
ATOM 565 C C . THR A 1 79 ? 4.829 6.701 -14.498 1.00 91.94 79 THR A C 1
ATOM 567 O O . THR A 1 79 ? 5.141 5.982 -13.549 1.00 91.94 79 THR A O 1
ATOM 570 N N . ARG A 1 80 ? 4.039 6.303 -15.499 1.00 92.56 80 ARG A N 1
ATOM 571 C CA . ARG A 1 80 ? 3.580 4.922 -15.652 1.00 92.56 80 ARG A CA 1
ATOM 572 C C . ARG A 1 80 ? 4.619 4.078 -16.381 1.00 92.56 80 ARG A C 1
ATOM 574 O O . ARG A 1 80 ? 5.174 4.523 -17.379 1.00 92.56 80 ARG A O 1
ATOM 581 N N . ASP A 1 81 ? 4.781 2.839 -15.941 1.00 90.94 81 ASP A N 1
ATOM 582 C CA . ASP A 1 81 ? 5.594 1.818 -16.598 1.00 90.94 81 ASP A CA 1
ATOM 583 C C . ASP A 1 81 ? 4.791 0.520 -16.738 1.00 90.94 81 ASP A C 1
ATOM 585 O O . ASP A 1 81 ? 4.475 -0.133 -15.751 1.00 90.94 81 ASP A O 1
ATOM 589 N N . ARG A 1 82 ? 4.434 0.155 -17.972 1.00 89.31 82 ARG A N 1
ATOM 590 C CA . ARG A 1 82 ? 3.703 -1.086 -18.292 1.00 89.31 82 ARG A CA 1
ATOM 591 C C . ARG A 1 82 ? 4.593 -2.136 -18.954 1.00 89.31 82 ARG A C 1
ATOM 593 O O . ARG A 1 82 ? 4.084 -3.117 -19.494 1.00 89.31 82 ARG A O 1
ATOM 600 N N . THR A 1 83 ? 5.904 -1.907 -18.980 1.00 88.31 83 THR A N 1
ATOM 601 C CA . THR A 1 83 ? 6.838 -2.862 -19.570 1.00 88.31 83 THR A CA 1
ATOM 602 C C . THR A 1 83 ? 6.902 -4.135 -18.719 1.00 88.31 83 THR A C 1
ATOM 604 O O . THR A 1 83 ? 6.712 -4.087 -17.503 1.00 88.31 83 THR A O 1
ATOM 607 N N . PRO A 1 84 ? 7.116 -5.310 -19.330 1.00 85.06 84 PRO A N 1
ATOM 608 C CA . PRO A 1 84 ? 7.237 -6.546 -18.573 1.00 85.06 84 PRO A CA 1
ATOM 609 C C . PRO A 1 84 ? 8.547 -6.566 -17.773 1.00 85.06 84 PRO A C 1
ATOM 611 O O . PRO A 1 84 ? 9.631 -6.442 -18.338 1.00 85.06 84 PRO A O 1
ATOM 614 N N . HIS A 1 85 ? 8.461 -6.813 -16.461 1.00 90.50 85 HIS A N 1
ATOM 615 C CA . HIS A 1 85 ? 9.631 -6.890 -15.575 1.00 90.50 85 HIS A CA 1
ATOM 616 C C . HIS A 1 85 ? 9.907 -8.339 -15.136 1.00 90.50 85 HIS A C 1
ATOM 618 O O . HIS A 1 85 ? 9.374 -8.788 -14.120 1.00 90.50 85 HIS A O 1
ATOM 624 N N . PRO A 1 86 ? 10.733 -9.116 -15.863 1.00 88.44 86 PRO A N 1
ATOM 625 C CA . PRO A 1 86 ? 10.957 -10.532 -15.550 1.00 88.44 86 PRO A CA 1
ATOM 626 C C . PRO A 1 86 ? 11.631 -10.758 -14.190 1.00 88.44 86 PRO A C 1
ATOM 628 O O . PRO A 1 86 ? 11.383 -11.774 -13.549 1.00 88.44 86 PRO A O 1
ATOM 631 N N . GLN A 1 87 ? 12.439 -9.802 -13.724 1.00 88.81 87 GLN A N 1
ATOM 632 C CA . GLN A 1 87 ? 13.161 -9.900 -12.451 1.00 88.81 87 GLN A CA 1
ATOM 633 C C . GLN A 1 87 ? 12.383 -9.327 -11.254 1.00 88.81 87 GLN A C 1
ATOM 635 O O . GLN A 1 87 ? 12.746 -9.587 -10.108 1.00 88.81 87 GLN A O 1
ATOM 640 N N . CYS A 1 88 ? 11.283 -8.599 -11.477 1.00 91.81 88 CYS A N 1
ATOM 641 C CA . CYS A 1 88 ? 10.505 -8.014 -10.387 1.00 91.81 88 CYS A CA 1
ATOM 642 C C . CYS A 1 88 ? 9.665 -9.085 -9.678 1.00 91.81 88 CYS A C 1
ATOM 644 O O . CYS A 1 88 ? 8.794 -9.694 -10.297 1.00 91.81 88 CYS A O 1
ATOM 646 N N . 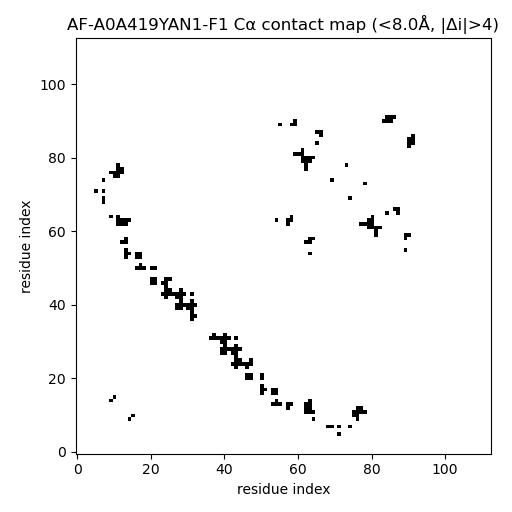LEU A 1 89 ? 9.872 -9.279 -8.369 1.00 91.62 89 LEU A N 1
ATOM 647 C CA . LEU A 1 89 ? 9.088 -10.226 -7.565 1.00 91.62 89 LEU A CA 1
ATOM 648 C C . LEU A 1 89 ? 7.577 -9.979 -7.698 1.00 91.62 89 LEU A C 1
ATOM 650 O O . LEU A 1 89 ? 6.835 -10.929 -7.927 1.00 91.62 89 LEU A O 1
ATOM 654 N N . GLY A 1 90 ? 7.133 -8.719 -7.629 1.00 91.00 90 GLY A N 1
ATOM 655 C CA . GLY A 1 90 ? 5.720 -8.357 -7.765 1.00 91.00 90 GLY A CA 1
ATOM 656 C C . GLY A 1 90 ? 5.120 -8.816 -9.096 1.00 91.00 90 GLY A C 1
ATOM 657 O O . GLY A 1 90 ? 4.062 -9.442 -9.110 1.00 91.00 90 GLY A O 1
ATOM 658 N N . CYS A 1 91 ? 5.819 -8.588 -10.210 1.00 93.31 91 CYS A N 1
ATOM 659 C CA . CYS A 1 91 ? 5.383 -9.073 -11.520 1.00 93.31 91 CYS A CA 1
ATOM 660 C C . CYS A 1 91 ? 5.472 -10.598 -11.651 1.00 93.31 91 CYS A C 1
ATOM 662 O O . CYS A 1 91 ? 4.619 -11.198 -12.299 1.00 93.31 91 CYS A O 1
ATOM 664 N N . ARG A 1 92 ? 6.485 -11.247 -11.058 1.00 92.44 92 ARG A N 1
ATOM 665 C CA . ARG A 1 92 ? 6.621 -12.713 -11.101 1.00 92.44 92 ARG A CA 1
ATOM 666 C C . ARG A 1 92 ? 5.502 -13.419 -10.342 1.00 92.44 92 ARG A C 1
ATOM 668 O O . ARG A 1 92 ? 4.990 -14.406 -10.852 1.00 92.44 92 ARG A O 1
ATOM 675 N N . LEU A 1 93 ? 5.102 -12.905 -9.176 1.00 92.81 93 LEU A N 1
ATOM 676 C CA . LEU A 1 93 ? 3.996 -13.457 -8.381 1.00 92.81 93 LEU A CA 1
ATOM 677 C C . LEU A 1 93 ? 2.646 -13.398 -9.113 1.00 92.81 93 LEU A C 1
ATOM 679 O O . LEU A 1 93 ? 1.751 -14.170 -8.794 1.00 92.81 93 LEU A O 1
ATOM 683 N N . ALA A 1 94 ? 2.501 -12.511 -10.101 1.00 91.38 94 ALA A N 1
ATOM 684 C CA . ALA A 1 94 ? 1.302 -12.413 -10.931 1.00 91.38 94 ALA A CA 1
ATOM 685 C C . ALA A 1 94 ? 1.314 -13.351 -12.153 1.00 91.38 94 ALA A C 1
ATOM 687 O O . ALA A 1 94 ? 0.303 -13.458 -12.848 1.00 91.38 94 ALA A O 1
ATOM 688 N N . ARG A 1 95 ? 2.444 -14.002 -12.468 1.00 87.25 95 ARG A N 1
ATOM 689 C CA . ARG A 1 95 ? 2.517 -14.901 -13.627 1.00 87.25 95 ARG A CA 1
ATOM 690 C C . ARG A 1 95 ? 1.791 -16.213 -13.319 1.00 87.25 95 ARG A C 1
ATOM 692 O O . ARG A 1 95 ? 1.982 -16.759 -12.233 1.00 87.25 95 ARG A O 1
ATOM 699 N N . PRO A 1 96 ? 1.021 -16.765 -14.275 1.00 82.00 96 PRO A N 1
ATOM 700 C CA . PRO A 1 96 ? 0.513 -18.123 -14.150 1.00 82.00 96 PRO A CA 1
ATOM 701 C C . PRO A 1 96 ? 1.677 -19.088 -13.902 1.00 82.00 96 PRO A C 1
ATOM 703 O O . PRO A 1 96 ? 2.694 -19.007 -14.595 1.00 82.00 96 PRO A O 1
ATOM 706 N N . LEU A 1 97 ? 1.534 -20.007 -12.941 1.00 75.06 97 LEU A N 1
ATOM 707 C CA . LEU A 1 97 ? 2.455 -21.138 -12.834 1.00 75.06 97 LEU A CA 1
ATOM 708 C C . LEU A 1 97 ? 2.444 -21.865 -14.181 1.00 75.06 97 LEU A C 1
ATOM 710 O O . LEU A 1 97 ? 1.398 -22.348 -14.618 1.00 75.06 97 LEU A O 1
ATOM 714 N N . HIS A 1 98 ? 3.594 -21.925 -14.853 1.00 68.00 98 HIS A N 1
ATOM 715 C CA . HIS A 1 98 ? 3.748 -22.775 -16.024 1.00 68.00 98 HIS A CA 1
ATOM 716 C C . HIS A 1 98 ? 3.468 -24.213 -15.579 1.00 68.00 98 HIS A C 1
ATOM 718 O O . HIS A 1 98 ? 4.284 -24.816 -14.884 1.00 68.00 98 HIS A O 1
ATOM 724 N N . ARG A 1 99 ? 2.304 -24.769 -15.947 1.00 64.81 99 ARG A N 1
ATOM 725 C CA . ARG A 1 99 ? 2.131 -26.223 -15.903 1.00 64.81 99 ARG A CA 1
ATOM 726 C C . ARG A 1 99 ? 3.179 -26.804 -16.852 1.00 64.81 99 ARG A C 1
ATOM 728 O O . ARG A 1 99 ? 3.200 -26.375 -18.009 1.00 64.81 99 ARG A O 1
ATOM 735 N N . PRO A 1 100 ? 4.032 -27.739 -16.403 1.00 61.19 100 PRO A N 1
ATOM 736 C CA . PRO A 1 100 ? 4.865 -28.491 -17.326 1.00 61.19 100 PRO A CA 1
ATOM 737 C C . PRO A 1 100 ? 3.946 -29.096 -18.389 1.00 61.19 100 PRO A C 1
ATOM 739 O O . PRO A 1 100 ? 2.916 -29.685 -18.049 1.00 61.19 100 PRO A O 1
ATOM 742 N N . ALA A 1 101 ? 4.270 -28.898 -19.667 1.00 66.19 101 ALA A N 1
ATOM 743 C CA . ALA A 1 101 ? 3.572 -29.614 -20.725 1.00 66.19 101 ALA A CA 1
ATOM 744 C C . ALA A 1 101 ? 3.765 -31.121 -20.472 1.00 66.19 101 ALA A C 1
ATOM 746 O O . ALA A 1 101 ? 4.888 -31.516 -20.141 1.00 66.19 101 ALA A O 1
ATOM 747 N N . PRO A 1 102 ? 2.716 -31.959 -20.585 1.00 61.94 102 PRO A N 1
ATOM 748 C CA . PRO A 1 102 ? 2.907 -33.400 -20.505 1.00 61.94 102 PRO A CA 1
ATOM 749 C C . PRO A 1 102 ? 3.945 -33.799 -21.555 1.00 61.94 102 PRO A C 1
ATOM 751 O O . PRO A 1 102 ? 3.862 -33.352 -22.705 1.00 61.94 102 PRO A O 1
ATOM 754 N N . ALA A 1 103 ? 4.948 -34.574 -21.135 1.00 64.19 103 ALA A N 1
ATOM 755 C CA . ALA A 1 103 ? 5.964 -35.103 -22.029 1.00 64.19 103 ALA A CA 1
ATOM 756 C C . ALA A 1 103 ? 5.244 -35.819 -23.175 1.00 64.19 103 ALA A C 1
ATOM 758 O O . ALA A 1 103 ? 4.497 -36.770 -22.959 1.00 64.19 103 ALA A O 1
ATOM 759 N N . ARG A 1 104 ? 5.393 -35.302 -24.396 1.00 65.12 104 ARG A N 1
ATOM 760 C CA . ARG A 1 104 ? 4.991 -36.051 -25.578 1.00 65.12 104 ARG A CA 1
ATOM 761 C C . ARG A 1 104 ? 6.016 -37.161 -25.717 1.00 65.12 104 ARG A C 1
ATOM 763 O O . ARG A 1 104 ? 7.134 -36.882 -26.142 1.00 65.12 104 ARG A O 1
ATOM 770 N N . ASP A 1 105 ? 5.638 -38.372 -25.323 1.00 62.12 105 ASP A N 1
ATOM 771 C CA . ASP A 1 105 ? 6.377 -39.581 -25.664 1.00 62.12 105 ASP A CA 1
ATOM 772 C C . ASP A 1 105 ? 6.514 -39.621 -27.186 1.00 62.12 105 ASP A C 1
ATOM 774 O O . ASP A 1 105 ? 5.566 -39.901 -27.925 1.00 62.12 105 ASP A O 1
ATOM 778 N N . VAL A 1 106 ? 7.699 -39.255 -27.669 1.00 61.22 106 VAL A N 1
ATOM 779 C CA . VAL A 1 106 ? 8.097 -39.471 -29.053 1.00 61.22 106 VAL A CA 1
ATOM 780 C C . VAL A 1 106 ? 8.372 -40.964 -29.165 1.00 61.22 106 VAL A C 1
ATOM 782 O O . VAL A 1 106 ? 9.499 -41.421 -28.992 1.00 61.22 106 VAL A O 1
ATOM 785 N N . LEU A 1 107 ? 7.316 -41.736 -29.415 1.00 60.97 107 LEU A N 1
ATOM 786 C CA . LEU A 1 107 ? 7.441 -43.108 -29.878 1.00 60.97 107 LEU A CA 1
ATOM 787 C C . LEU A 1 107 ? 7.990 -43.052 -31.314 1.00 60.97 107 LEU A C 1
ATOM 789 O O . LEU A 1 107 ? 7.238 -43.001 -32.286 1.00 60.97 107 LEU A O 1
ATOM 793 N 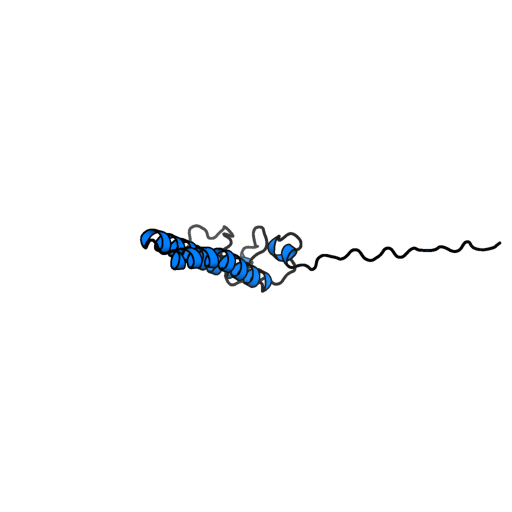N . LEU A 1 108 ? 9.316 -42.980 -31.445 1.00 60.81 108 LEU A N 1
ATOM 794 C CA . LEU A 1 108 ? 10.012 -43.277 -32.694 1.00 60.81 108 LEU A CA 1
ATOM 795 C C . LEU A 1 108 ? 9.753 -44.754 -33.016 1.00 60.81 108 LEU A C 1
ATOM 797 O O . LEU A 1 108 ? 10.311 -45.643 -32.376 1.00 60.81 108 LEU A O 1
ATOM 801 N N . ALA A 1 109 ? 8.880 -45.014 -33.987 1.00 65.44 109 ALA A N 1
ATOM 802 C CA . ALA A 1 109 ? 8.791 -46.327 -34.611 1.00 65.44 109 ALA A CA 1
ATOM 803 C C . ALA A 1 109 ? 10.115 -46.616 -35.350 1.00 65.44 109 ALA A C 1
ATOM 805 O O . ALA A 1 109 ? 10.622 -45.717 -36.030 1.00 65.44 109 ALA A O 1
ATOM 806 N N . PRO A 1 110 ? 10.695 -47.824 -35.233 1.00 65.00 110 PRO A N 1
ATOM 807 C CA . PRO A 1 110 ? 11.882 -48.176 -35.998 1.00 65.00 110 PRO A CA 1
ATOM 808 C C . PRO A 1 110 ? 11.512 -48.298 -37.482 1.00 65.00 110 PRO A C 1
ATOM 810 O O . PRO A 1 110 ? 10.492 -48.895 -37.830 1.00 65.00 110 PRO A O 1
ATOM 813 N N . ALA A 1 111 ? 12.332 -47.705 -38.350 1.00 59.84 111 ALA A N 1
ATOM 814 C CA . ALA A 1 111 ? 12.260 -47.931 -39.787 1.00 59.84 111 ALA A CA 1
ATOM 815 C C . ALA A 1 111 ? 12.576 -49.409 -40.066 1.00 59.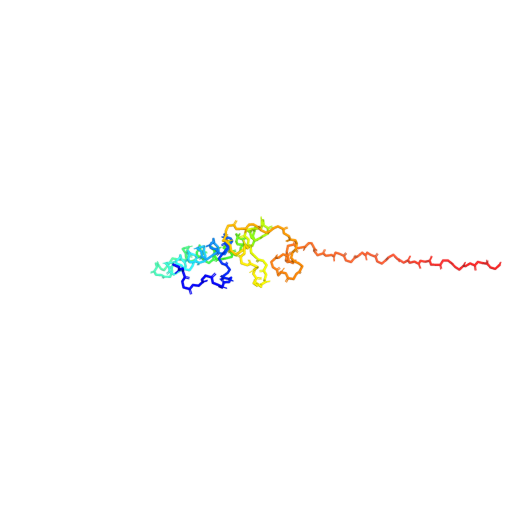84 111 ALA A C 1
ATOM 817 O O . ALA A 1 111 ? 13.574 -49.922 -39.565 1.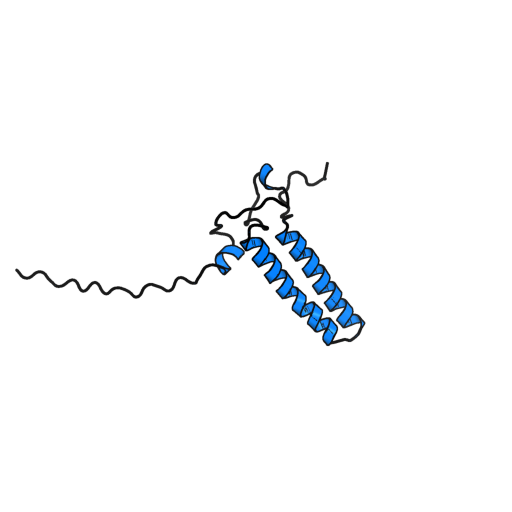00 59.84 111 ALA A O 1
ATOM 818 N N . ALA A 1 112 ? 11.691 -50.085 -40.797 1.00 60.06 112 ALA A N 1
ATOM 819 C CA . ALA A 1 112 ? 11.917 -51.437 -41.292 1.00 60.06 112 ALA A CA 1
ATOM 820 C C . ALA A 1 112 ? 12.818 -51.391 -42.537 1.00 60.06 112 ALA A C 1
ATOM 822 O O . ALA A 1 112 ? 12.651 -50.494 -43.369 1.00 60.06 112 ALA A O 1
ATOM 823 N N . ASP A 1 113 ? 13.748 -52.345 -42.599 1.00 62.31 113 ASP A N 1
ATOM 824 C CA . ASP A 1 113 ? 14.740 -52.569 -43.661 1.00 62.31 113 ASP A CA 1
ATOM 825 C C . ASP A 1 113 ? 14.123 -53.033 -44.994 1.00 62.31 113 ASP A C 1
ATOM 827 O O . ASP A 1 113 ? 13.125 -53.797 -44.962 1.00 62.31 113 ASP A O 1
#

Sequence (113 aa):
MSAHGDHDMGHTVAGWTGSALGILAALTAGLGLILASTAVLLAGLALAPTAALVTWLLHLTGWGKPTGPRPPHLRPWRTRDRTPHPQCLGCRLARPLHRPAPARDVLLAPAAD

Mean predicted aligned error: 9.25 Å

Radius of gyration: 22.94 Å; Cα contacts (8 Å, |Δi|>4): 115; chains: 1; bounding box: 32×75×68 Å

pLDDT: mean 86.63, std 14.73, range [39.22, 98.81]

Solvent-accessible surface area (backbone atoms only — not comparable to full-atom values): 6669 Å² total; per-residue (Å²): 130,68,99,56,80,87,58,67,79,63,60,19,52,15,44,53,54,24,51,53,34,39,50,49,12,53,52,37,25,53,48,9,59,76,68,72,31,68,68,44,25,50,50,10,60,54,34,39,62,49,19,53,51,52,22,48,53,31,32,76,74,5,29,25,78,67,84,74,80,61,61,77,91,61,47,55,37,82,48,70,46,80,73,88,51,85,85,24,64,74,58,48,74,70,49,78,81,80,72,77,75,77,82,77,80,78,79,77,74,81,84,82,132

Foldseek 3Di:
DPPCLPDLPFLFPLVVQLVVLLVVLVVQLVVCVVVVHPVSNVVSVVSNVVSVVSSLVCVQQFRGDAPDDDDSVQSDRHRGDNDQDPPGPSNVVPDPDPDPDPPPPPPPDDDDD